Protein AF-A0A955NMQ4-F1 (afdb_monomer_lite)

Foldseek 3Di:
DDDPPLVVCVVVCHDPVVCVVCVVVVVVCVVVVVVVLVVVLVPDPPVCVVVSVVVVVVVVVVVCVVPVVVVVCVVVVCPVPLVVLLVQLCVLLVPDDAAQLEEAEPDCSNSVSVNHHYDYQDADAVVVRVVVCVVSSHLYYDDDQVCCCPPVVNCNLVVDVVSDDPVRD

pLDDT: mean 84.32, std 13.4, range [42.19, 98.38]

Structure (mmCIF, N/CA/C/O backbone):
data_AF-A0A955NMQ4-F1
#
_entry.id   AF-A0A955NMQ4-F1
#
loop_
_atom_site.group_PDB
_atom_site.id
_atom_site.type_symbol
_atom_site.label_atom_id
_atom_site.label_alt_id
_atom_site.label_comp_id
_atom_site.label_asym_id
_atom_site.label_entity_id
_atom_site.label_seq_id
_atom_site.pdbx_PDB_ins_code
_atom_site.Cartn_x
_atom_site.Cartn_y
_atom_site.Cartn_z
_atom_site.occupancy
_atom_site.B_iso_or_equiv
_atom_site.auth_seq_id
_atom_site.auth_comp_id
_atom_site.auth_asym_id
_atom_site.auth_atom_id
_atom_site.pdbx_PDB_model_num
ATOM 1 N N . PHE A 1 1 ? -3.154 -1.594 -40.877 1.00 46.12 1 PHE A N 1
ATOM 2 C CA . PHE A 1 1 ? -1.928 -1.256 -40.129 1.00 46.12 1 PHE A CA 1
ATOM 3 C C . PHE A 1 1 ? -2.020 -1.928 -38.763 1.00 46.12 1 PHE A C 1
ATOM 5 O O . PHE A 1 1 ? -2.731 -1.435 -37.899 1.00 46.12 1 PHE A O 1
ATOM 12 N N . PHE A 1 2 ? -1.411 -3.105 -38.593 1.00 47.81 2 PHE A N 1
ATOM 13 C CA . PHE A 1 2 ? -1.309 -3.744 -37.278 1.00 47.81 2 PHE A CA 1
ATOM 14 C C . PHE A 1 2 ? -0.144 -3.081 -36.544 1.00 47.81 2 PHE A C 1
ATOM 16 O O . PHE A 1 2 ? 1.013 -3.405 -36.793 1.00 47.81 2 PHE A O 1
ATOM 23 N N . LEU A 1 3 ? -0.440 -2.101 -35.690 1.00 42.19 3 LEU A N 1
ATOM 24 C CA . LEU A 1 3 ? 0.532 -1.685 -34.682 1.00 42.19 3 LEU A CA 1
ATOM 25 C C . LEU A 1 3 ? 0.831 -2.914 -33.811 1.00 42.19 3 LEU A C 1
ATOM 27 O O . LEU A 1 3 ? -0.118 -3.591 -33.405 1.00 42.19 3 LEU A O 1
ATOM 31 N N . PRO A 1 4 ? 2.106 -3.236 -33.530 1.00 69.06 4 PRO A N 1
ATOM 32 C CA . PRO A 1 4 ? 2.422 -4.315 -32.612 1.00 69.06 4 PRO A CA 1
ATOM 33 C C . PRO A 1 4 ? 1.720 -4.022 -31.281 1.00 69.06 4 PRO A C 1
ATOM 35 O O . PRO A 1 4 ? 1.920 -2.960 -30.689 1.00 69.06 4 PRO A O 1
ATOM 38 N N . LEU A 1 5 ? 0.882 -4.966 -30.839 1.00 58.75 5 LEU A N 1
ATOM 39 C CA . LEU A 1 5 ? 0.088 -4.938 -29.600 1.00 58.75 5 LEU A CA 1
ATOM 40 C C . LEU A 1 5 ? 0.804 -4.292 -28.387 1.00 58.75 5 LEU A C 1
ATOM 42 O O . LEU A 1 5 ? 0.165 -3.501 -27.690 1.00 58.75 5 LEU A O 1
ATOM 46 N N . PRO A 1 6 ? 2.116 -4.529 -28.167 1.00 59.56 6 PRO A N 1
ATOM 47 C CA . PRO A 1 6 ? 2.885 -3.878 -27.104 1.00 59.56 6 PRO A CA 1
ATOM 48 C C . PRO A 1 6 ? 2.905 -2.344 -27.174 1.00 59.56 6 PRO A C 1
ATOM 50 O O . PRO A 1 6 ? 2.747 -1.672 -26.159 1.00 59.56 6 PRO A O 1
ATOM 53 N N . LEU A 1 7 ? 3.064 -1.770 -28.372 1.00 57.34 7 LEU A N 1
ATOM 54 C CA . LEU A 1 7 ? 3.134 -0.316 -28.562 1.00 57.34 7 LEU A CA 1
ATOM 55 C C . LEU A 1 7 ? 1.772 0.340 -28.317 1.00 57.34 7 LEU A C 1
ATOM 57 O O . LEU A 1 7 ? 1.691 1.438 -27.770 1.00 57.34 7 LEU A O 1
ATOM 61 N N . TRP A 1 8 ? 0.698 -0.350 -28.703 1.00 56.41 8 TRP A N 1
ATOM 62 C CA . TRP A 1 8 ? -0.669 0.127 -28.514 1.00 56.41 8 TRP A CA 1
ATOM 63 C C . TRP A 1 8 ? -1.067 0.173 -27.030 1.00 56.41 8 TRP A C 1
ATOM 65 O O . TRP A 1 8 ? -1.699 1.137 -26.603 1.00 56.41 8 TRP A O 1
ATOM 75 N N . MET A 1 9 ? -0.636 -0.809 -26.227 1.00 56.22 9 MET A N 1
ATOM 76 C CA . MET A 1 9 ? -0.854 -0.820 -24.772 1.00 56.22 9 MET A CA 1
ATOM 77 C C . MET A 1 9 ? -0.098 0.306 -24.053 1.00 56.22 9 MET A C 1
ATOM 79 O O . MET A 1 9 ? -0.669 0.975 -23.191 1.00 56.22 9 MET A O 1
ATOM 83 N N . VAL A 1 10 ? 1.150 0.579 -24.450 1.00 60.22 10 VAL A N 1
ATOM 84 C CA . VAL A 1 10 ? 1.945 1.681 -23.880 1.00 60.22 10 VAL A CA 1
ATOM 85 C C . VAL A 1 10 ? 1.336 3.049 -24.220 1.00 60.22 10 VAL A C 1
ATOM 87 O O . VAL A 1 10 ? 1.266 3.919 -23.355 1.00 60.22 10 VAL A O 1
ATOM 90 N N . MET A 1 11 ? 0.824 3.245 -25.442 1.00 57.06 11 MET A N 1
ATOM 91 C CA . MET A 1 11 ? 0.229 4.528 -25.850 1.00 57.06 11 MET A CA 1
ATOM 92 C C . MET A 1 11 ? -1.145 4.822 -25.227 1.00 57.06 11 MET A C 1
ATOM 94 O O . MET A 1 11 ? -1.548 5.982 -25.188 1.00 57.06 11 MET A O 1
ATOM 98 N N . ARG A 1 12 ? -1.874 3.812 -24.733 1.00 63.84 12 ARG A N 1
ATOM 99 C CA . ARG A 1 12 ? -3.210 3.995 -24.130 1.00 63.84 12 ARG A CA 1
ATOM 100 C C . ARG A 1 12 ? -3.218 4.175 -22.611 1.00 63.84 12 ARG A C 1
ATOM 102 O O . A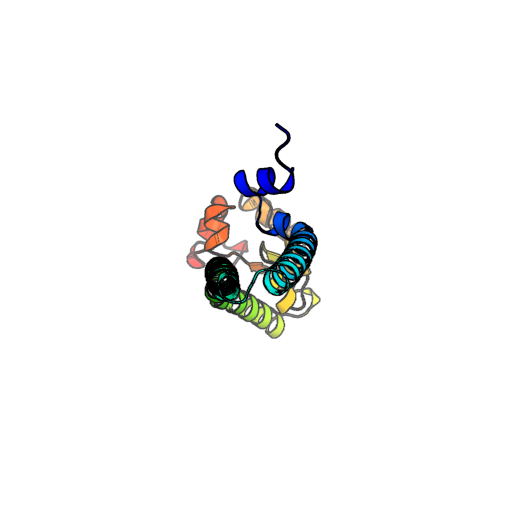RG A 1 12 ? -4.294 4.203 -22.021 1.00 63.84 12 ARG A O 1
ATOM 109 N N . GLY A 1 13 ? -2.050 4.329 -21.990 1.00 55.22 13 GLY A N 1
ATOM 110 C CA . GLY A 1 13 ? -1.954 4.489 -20.539 1.00 55.22 13 GLY A CA 1
ATOM 111 C C . GLY A 1 13 ? -2.142 3.175 -19.783 1.00 55.22 13 GLY A C 1
ATOM 112 O O . GLY A 1 13 ? -2.787 3.170 -18.737 1.00 55.22 13 GLY A O 1
ATOM 113 N N . GLY A 1 14 ? -1.600 2.072 -20.317 1.00 66.25 14 GLY A N 1
ATOM 114 C CA . GLY A 1 14 ? -1.492 0.810 -19.583 1.00 66.25 14 GLY A CA 1
ATOM 115 C C . GLY A 1 14 ? -0.827 1.007 -18.222 1.00 66.25 14 GLY A C 1
ATOM 116 O O . GLY A 1 14 ? -0.016 1.921 -18.028 1.00 66.25 14 GLY A O 1
ATOM 117 N N . GLU A 1 15 ? -1.189 0.169 -17.256 1.00 69.81 15 GLU A N 1
ATOM 118 C CA . GLU A 1 15 ? -0.566 0.254 -15.946 1.00 69.81 15 GLU A CA 1
ATOM 119 C C . GLU A 1 15 ? 0.919 -0.130 -16.065 1.00 69.81 15 GLU A C 1
ATOM 121 O O . GLU A 1 15 ? 1.262 -1.000 -16.865 1.00 69.81 15 GLU A O 1
ATOM 126 N N . PRO A 1 16 ? 1.835 0.448 -15.262 1.00 70.31 16 PRO A N 1
ATOM 127 C CA . PRO A 1 16 ? 3.266 0.133 -15.355 1.00 70.31 16 PRO A CA 1
ATOM 128 C C . PRO A 1 16 ? 3.582 -1.371 -15.291 1.00 70.31 16 PRO A C 1
ATOM 130 O O . PRO A 1 16 ? 4.553 -1.832 -15.890 1.00 70.31 16 PRO A O 1
ATOM 133 N N . ARG A 1 17 ? 2.735 -2.150 -14.601 1.00 75.81 17 ARG A N 1
ATOM 134 C CA . ARG A 1 17 ? 2.846 -3.612 -14.507 1.00 75.81 17 ARG A CA 1
ATOM 135 C C . ARG A 1 17 ? 2.663 -4.331 -15.846 1.00 75.81 17 ARG A C 1
ATOM 137 O O . ARG A 1 17 ? 3.250 -5.391 -16.033 1.00 75.81 17 ARG A O 1
ATOM 144 N N . ASP A 1 18 ? 1.925 -3.745 -16.785 1.00 78.81 18 ASP A N 1
ATOM 145 C CA . ASP A 1 18 ? 1.653 -4.336 -18.100 1.00 78.81 18 ASP A CA 1
ATOM 146 C C . ASP A 1 18 ? 2.902 -4.306 -19.001 1.00 78.81 18 ASP A C 1
ATOM 148 O O . ASP A 1 18 ? 3.007 -5.058 -19.967 1.00 78.81 18 ASP A O 1
ATOM 1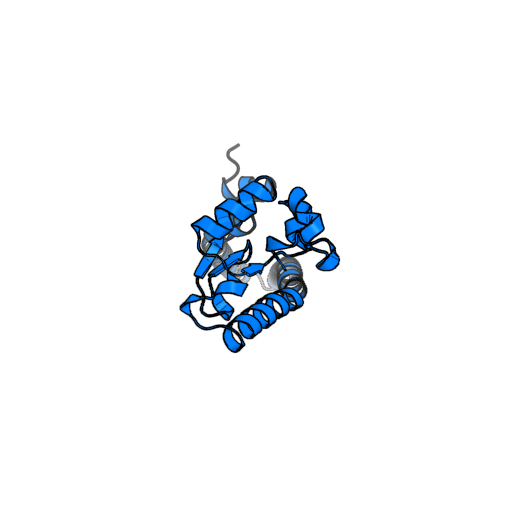52 N N . VAL A 1 19 ? 3.888 -3.467 -18.660 1.00 76.44 19 VAL A N 1
ATOM 153 C CA . VAL A 1 19 ? 5.169 -3.361 -19.372 1.00 76.44 19 VAL A CA 1
ATOM 154 C C . VAL A 1 19 ? 6.171 -4.419 -18.900 1.00 76.44 19 VAL A C 1
ATOM 156 O O . VAL A 1 19 ? 7.059 -4.798 -19.661 1.00 76.44 19 VAL A O 1
ATOM 159 N N . ILE A 1 20 ? 6.022 -4.950 -17.678 1.00 79.25 20 ILE A N 1
ATOM 160 C CA . ILE A 1 20 ? 6.978 -5.900 -17.079 1.00 79.25 20 ILE A CA 1
ATOM 161 C C . ILE A 1 20 ? 7.190 -7.145 -17.961 1.00 79.25 20 ILE A C 1
ATOM 163 O O . ILE A 1 20 ? 8.348 -7.471 -18.231 1.00 79.25 20 ILE A O 1
ATOM 167 N N . PRO A 1 21 ? 6.142 -7.813 -18.489 1.00 85.00 21 PRO A N 1
ATOM 168 C CA . PRO A 1 21 ? 6.326 -8.983 -19.351 1.00 85.00 21 PRO A CA 1
ATOM 169 C C . PRO A 1 21 ? 7.032 -8.675 -20.677 1.00 85.00 21 PRO A C 1
ATOM 171 O O . PRO A 1 21 ? 7.572 -9.579 -21.310 1.00 85.00 21 PRO A O 1
ATOM 174 N N . LEU A 1 22 ? 7.037 -7.411 -21.112 1.00 81.19 22 LEU A N 1
ATOM 175 C CA . LEU A 1 22 ? 7.677 -6.984 -22.357 1.00 81.19 22 LEU A CA 1
ATOM 176 C C . LEU A 1 22 ? 9.175 -6.709 -22.182 1.00 81.19 22 LEU A C 1
ATOM 178 O O . LEU A 1 22 ? 9.908 -6.707 -23.172 1.00 81.19 22 LEU A O 1
ATOM 182 N N . VAL A 1 23 ? 9.648 -6.503 -20.948 1.00 80.50 23 VAL A N 1
ATOM 183 C CA . VAL A 1 23 ? 11.053 -6.173 -20.659 1.00 80.50 23 VAL A CA 1
ATOM 184 C C . VAL A 1 23 ? 12.030 -7.196 -21.260 1.00 80.50 23 VAL A C 1
ATOM 186 O O . VAL A 1 23 ? 12.948 -6.762 -21.956 1.00 80.50 23 VAL A O 1
ATOM 189 N N . PRO A 1 24 ? 11.851 -8.528 -21.109 1.00 83.00 24 PRO A N 1
ATOM 190 C CA . PRO A 1 24 ? 12.765 -9.499 -21.713 1.00 83.00 24 PRO A CA 1
ATOM 191 C C . PRO A 1 24 ? 12.835 -9.391 -23.242 1.00 83.00 24 PRO A C 1
ATOM 193 O O . PRO A 1 24 ? 13.920 -9.467 -23.814 1.00 83.00 24 PRO A O 1
ATOM 196 N N . ALA A 1 25 ? 11.700 -9.157 -23.910 1.00 83.31 25 ALA A N 1
ATOM 197 C CA . ALA A 1 25 ? 11.659 -8.994 -25.361 1.00 83.31 25 ALA A CA 1
ATOM 198 C C . ALA A 1 25 ? 12.422 -7.737 -25.808 1.00 83.31 25 ALA A C 1
ATOM 200 O O . ALA A 1 25 ? 13.206 -7.797 -26.756 1.00 83.31 25 ALA A O 1
ATOM 201 N N . PHE A 1 26 ? 12.255 -6.619 -25.093 1.00 81.00 26 PHE A N 1
ATOM 202 C CA . PHE A 1 26 ? 13.027 -5.403 -25.350 1.00 81.00 26 PHE A CA 1
ATOM 203 C C . PHE A 1 26 ? 14.526 -5.611 -25.133 1.00 81.00 26 PHE A C 1
ATOM 205 O O . PHE A 1 26 ? 15.312 -5.150 -25.955 1.00 81.00 26 PHE A O 1
ATOM 212 N N . LEU A 1 27 ? 14.930 -6.335 -24.085 1.00 82.44 27 LEU A N 1
ATOM 213 C CA . LEU A 1 27 ? 16.340 -6.640 -23.829 1.00 82.44 27 LEU A CA 1
ATOM 214 C C . LEU A 1 27 ? 16.953 -7.502 -24.940 1.00 82.44 27 LEU A C 1
ATOM 216 O O . LEU A 1 27 ? 18.061 -7.215 -25.388 1.00 82.44 27 LEU A O 1
ATOM 220 N N . ILE A 1 28 ? 16.225 -8.510 -25.432 1.00 85.62 28 ILE A N 1
ATOM 221 C CA . ILE A 1 28 ? 16.673 -9.347 -26.555 1.00 85.62 28 ILE A CA 1
ATOM 222 C C . ILE A 1 28 ? 16.822 -8.505 -27.826 1.00 85.62 28 ILE A C 1
ATOM 224 O O . ILE A 1 28 ? 17.849 -8.586 -28.498 1.00 85.62 28 ILE A O 1
ATOM 228 N N . LEU A 1 29 ? 15.827 -7.674 -28.147 1.00 85.69 29 LEU A N 1
ATOM 229 C CA . LEU A 1 29 ? 15.871 -6.806 -29.326 1.00 85.69 29 LEU A CA 1
ATOM 230 C C . LEU A 1 29 ? 16.992 -5.768 -29.233 1.00 85.69 29 LEU A C 1
ATOM 232 O O . LEU A 1 29 ? 17.689 -5.540 -30.219 1.00 85.69 29 LEU A O 1
ATOM 236 N N . ALA A 1 30 ? 17.198 -5.172 -28.058 1.00 80.25 30 ALA A N 1
ATOM 237 C CA . ALA A 1 30 ? 18.284 -4.231 -27.815 1.00 80.25 30 ALA A CA 1
ATOM 238 C C . ALA A 1 30 ? 19.655 -4.909 -27.943 1.00 80.25 30 ALA A C 1
ATOM 240 O O . ALA A 1 30 ? 20.542 -4.363 -28.595 1.00 80.25 30 ALA A O 1
ATOM 241 N N . GLY A 1 31 ? 19.820 -6.115 -27.389 1.00 84.19 31 GLY A N 1
ATOM 242 C CA . GLY A 1 31 ? 21.053 -6.894 -27.506 1.00 84.19 31 GLY A CA 1
ATOM 243 C C . GLY A 1 31 ? 21.354 -7.302 -28.949 1.00 84.19 31 GLY A C 1
ATOM 244 O O . GLY A 1 31 ? 22.449 -7.051 -29.447 1.00 84.19 31 GLY A O 1
ATOM 245 N N . ALA A 1 32 ? 20.369 -7.862 -29.655 1.00 88.69 32 ALA A N 1
ATOM 246 C CA . ALA A 1 32 ? 20.514 -8.256 -31.057 1.00 88.69 32 ALA A CA 1
ATOM 247 C C . ALA A 1 32 ? 20.749 -7.048 -31.980 1.00 88.69 32 ALA A C 1
ATOM 249 O O . ALA A 1 32 ? 21.566 -7.113 -32.900 1.00 88.69 32 ALA A O 1
ATOM 250 N N . GLY A 1 33 ? 20.055 -5.935 -31.726 1.00 83.19 33 GLY A N 1
ATOM 251 C CA . GLY A 1 33 ? 20.250 -4.675 -32.440 1.00 83.19 33 GLY A CA 1
ATOM 252 C C . GLY A 1 33 ? 21.639 -4.087 -32.196 1.00 83.19 33 GLY A C 1
ATOM 253 O O . GLY A 1 33 ? 22.307 -3.690 -33.146 1.00 83.19 33 GLY A O 1
ATOM 254 N N . GLY A 1 34 ? 22.104 -4.099 -30.946 1.00 81.12 34 GLY A N 1
ATOM 255 C CA . GLY A 1 34 ? 23.446 -3.659 -30.572 1.00 81.12 34 GLY A CA 1
ATOM 256 C C . GLY A 1 34 ? 24.545 -4.494 -31.228 1.00 81.12 34 GLY A C 1
ATOM 257 O O . GLY A 1 34 ? 25.471 -3.923 -31.796 1.00 81.12 34 GLY A O 1
ATOM 258 N N . ALA A 1 35 ? 24.414 -5.825 -31.222 1.00 83.25 35 ALA A N 1
ATOM 259 C CA . ALA A 1 35 ? 25.360 -6.727 -31.881 1.00 83.25 35 ALA A CA 1
ATOM 260 C C . ALA A 1 35 ? 25.447 -6.459 -33.392 1.00 83.25 35 ALA A C 1
ATOM 262 O O . ALA A 1 35 ? 26.533 -6.277 -33.927 1.00 83.25 35 ALA A O 1
ATOM 263 N N . ARG A 1 36 ? 24.302 -6.309 -34.072 1.00 84.69 36 ARG A N 1
ATOM 264 C CA . ARG A 1 36 ? 24.288 -5.961 -35.502 1.00 84.69 36 ARG A CA 1
ATOM 265 C C . ARG A 1 36 ? 24.911 -4.603 -35.800 1.00 84.69 36 ARG A C 1
ATOM 267 O O . ARG A 1 36 ? 25.613 -4.465 -36.795 1.00 84.69 36 ARG A O 1
ATOM 274 N N . LEU A 1 37 ? 24.638 -3.596 -34.970 1.00 77.00 37 LEU A N 1
ATOM 275 C CA . LEU A 1 37 ? 25.244 -2.271 -35.123 1.00 77.00 37 LEU A CA 1
ATOM 276 C C . LEU A 1 37 ? 26.761 -2.318 -34.916 1.00 77.00 37 LEU A C 1
ATOM 278 O O . LEU A 1 37 ? 27.486 -1.585 -35.586 1.00 77.00 37 LEU A O 1
ATOM 282 N N . TRP A 1 38 ? 27.233 -3.175 -34.010 1.00 77.75 38 TRP A N 1
ATOM 283 C CA . TRP A 1 38 ? 28.654 -3.403 -33.781 1.00 77.75 38 TRP A CA 1
ATOM 284 C C . TRP A 1 38 ? 29.333 -4.040 -34.994 1.00 77.75 38 TRP A C 1
ATOM 286 O O . TRP A 1 38 ? 30.324 -3.498 -35.482 1.00 77.75 38 TRP A O 1
ATOM 296 N N . ASP A 1 39 ? 28.767 -5.134 -35.510 1.00 83.88 39 ASP A N 1
ATOM 297 C CA . ASP A 1 39 ? 29.303 -5.844 -36.676 1.00 83.88 39 ASP A CA 1
ATOM 298 C C . ASP A 1 39 ? 29.328 -4.931 -37.909 1.00 83.88 39 ASP A C 1
ATOM 300 O O . ASP A 1 39 ? 30.350 -4.809 -38.582 1.00 83.88 39 ASP A O 1
ATOM 304 N N . TRP A 1 40 ? 28.245 -4.181 -38.142 1.00 78.56 40 TRP A N 1
ATOM 305 C CA . TRP A 1 40 ? 28.183 -3.202 -39.227 1.00 78.56 40 TRP A CA 1
ATOM 306 C C . TRP A 1 40 ? 29.231 -2.093 -39.069 1.00 78.56 40 TRP A C 1
ATOM 308 O O . TRP A 1 40 ? 29.904 -1.720 -40.027 1.00 78.56 40 TRP A O 1
ATOM 318 N N . GLY A 1 41 ? 29.429 -1.589 -37.849 1.00 73.62 41 GLY A N 1
ATOM 319 C CA . GLY A 1 41 ? 30.454 -0.586 -37.560 1.00 73.62 41 GLY A CA 1
ATOM 320 C C . GLY A 1 41 ? 31.891 -1.081 -37.757 1.00 73.62 41 GLY A C 1
ATOM 321 O O . GLY A 1 41 ? 32.786 -0.251 -37.916 1.00 73.62 41 GLY A O 1
ATOM 322 N N . ALA A 1 42 ? 32.123 -2.397 -37.743 1.00 76.94 42 ALA A N 1
ATOM 323 C CA . ALA A 1 42 ? 33.422 -2.997 -38.033 1.00 76.94 42 ALA A CA 1
ATOM 324 C C . ALA A 1 42 ? 33.690 -3.141 -39.544 1.00 76.94 42 ALA A C 1
ATOM 326 O O . ALA A 1 42 ? 34.849 -3.101 -39.956 1.00 76.94 42 ALA A O 1
ATOM 327 N N . GLU A 1 43 ? 32.641 -3.283 -40.360 1.00 77.75 43 GLU A N 1
ATOM 328 C CA . GLU A 1 43 ? 32.736 -3.412 -41.822 1.00 77.75 43 GLU A CA 1
ATOM 329 C C . GLU A 1 43 ? 32.857 -2.063 -42.545 1.00 77.75 43 GLU A C 1
ATOM 331 O O . GLU A 1 43 ? 33.501 -1.977 -43.592 1.00 77.75 43 GLU A O 1
ATOM 336 N N . VAL A 1 44 ? 32.250 -0.998 -42.011 1.00 72.25 44 VAL A N 1
ATOM 337 C CA . VAL A 1 44 ? 32.310 0.331 -42.635 1.00 72.25 44 VAL A CA 1
ATOM 338 C C . VAL A 1 44 ? 33.608 1.047 -42.233 1.00 72.25 44 VAL A C 1
ATOM 340 O O . VAL A 1 44 ? 33.923 1.185 -41.053 1.00 72.25 44 VAL A O 1
ATOM 343 N N . ASP A 1 45 ? 34.351 1.507 -43.243 1.00 67.25 45 ASP A N 1
ATOM 344 C CA . ASP A 1 45 ? 35.669 2.154 -43.177 1.00 67.25 45 ASP A CA 1
ATOM 345 C C . ASP A 1 45 ? 35.834 3.158 -42.008 1.00 67.25 45 ASP A C 1
ATOM 347 O O . ASP A 1 45 ? 34.884 3.836 -41.607 1.00 67.25 45 ASP A O 1
ATOM 351 N N . ARG A 1 46 ? 37.058 3.299 -41.468 1.00 61.28 46 ARG A N 1
ATOM 352 C CA . ARG A 1 46 ? 37.383 3.960 -40.173 1.00 61.28 46 ARG A CA 1
ATOM 353 C C . ARG A 1 46 ? 36.775 5.360 -39.970 1.00 61.28 46 ARG A C 1
ATOM 355 O O . ARG A 1 46 ? 36.607 5.787 -38.831 1.00 61.28 46 ARG A O 1
ATOM 362 N N . SER A 1 47 ? 36.440 6.074 -41.045 1.00 57.47 47 SER A N 1
ATOM 363 C CA . SER A 1 47 ? 35.762 7.379 -41.016 1.00 57.47 47 SER A CA 1
ATOM 364 C C . SER A 1 47 ? 34.287 7.297 -40.581 1.00 57.47 47 SER A C 1
ATOM 366 O O . SER A 1 47 ? 33.825 8.157 -39.829 1.00 57.47 47 SER A O 1
ATOM 368 N N . ALA A 1 48 ? 33.555 6.249 -40.966 1.00 58.69 48 ALA A N 1
ATOM 369 C CA . ALA A 1 48 ? 32.172 6.023 -40.541 1.00 58.69 48 ALA A CA 1
ATOM 370 C C . ALA A 1 48 ? 32.070 5.485 -39.100 1.00 58.69 48 ALA A C 1
ATOM 372 O O . ALA A 1 48 ? 31.012 5.571 -38.467 1.00 58.69 48 ALA A O 1
ATOM 373 N N . SER A 1 49 ? 33.186 5.006 -38.535 1.00 66.81 49 SER A N 1
ATOM 374 C CA . SER A 1 49 ? 33.242 4.464 -37.174 1.00 66.81 49 SER A CA 1
ATOM 375 C C . SER A 1 49 ? 32.969 5.519 -36.093 1.00 66.81 49 SER A C 1
ATOM 377 O O . SER A 1 49 ? 32.536 5.166 -34.997 1.00 66.81 49 SER A O 1
ATOM 379 N N . VAL A 1 50 ? 33.240 6.805 -36.348 1.00 75.50 50 VAL A N 1
ATOM 380 C CA . VAL A 1 50 ? 32.973 7.878 -35.371 1.00 75.50 50 VAL A CA 1
ATOM 381 C C . VAL A 1 50 ? 31.477 8.168 -35.304 1.00 75.50 50 VAL A C 1
ATOM 383 O O . VAL A 1 50 ? 30.922 8.246 -34.210 1.00 75.50 50 VAL A O 1
ATOM 386 N N . PHE A 1 51 ? 30.806 8.248 -36.456 1.00 75.94 51 PHE A N 1
ATOM 387 C CA . PHE A 1 51 ? 29.364 8.487 -36.516 1.00 75.94 51 PHE A CA 1
ATOM 388 C C . PHE A 1 51 ? 28.581 7.360 -35.831 1.00 75.94 51 PHE A C 1
ATOM 390 O O . PHE A 1 51 ? 27.737 7.635 -34.981 1.00 75.94 51 PHE A O 1
ATOM 397 N N . GLY A 1 52 ? 28.928 6.096 -36.103 1.00 73.50 52 GLY A N 1
ATOM 398 C CA . GLY A 1 52 ? 28.306 4.944 -35.441 1.00 73.50 52 GLY A CA 1
ATOM 399 C C . GLY A 1 52 ? 28.473 4.963 -33.917 1.00 73.50 52 GLY A C 1
ATOM 400 O O . GLY A 1 52 ? 27.512 4.730 -33.185 1.00 73.50 52 GLY A O 1
ATOM 401 N N . ARG A 1 53 ? 29.663 5.333 -33.421 1.00 76.62 53 ARG A N 1
ATOM 402 C CA . ARG A 1 53 ? 29.921 5.481 -31.976 1.00 76.62 53 ARG A CA 1
ATOM 403 C C . ARG A 1 53 ? 29.113 6.615 -31.352 1.00 76.62 53 ARG A C 1
ATOM 405 O O . ARG A 1 53 ? 28.591 6.435 -30.257 1.00 76.62 53 ARG A O 1
ATOM 412 N N . VAL A 1 54 ? 28.985 7.755 -32.034 1.00 83.19 54 VAL A N 1
ATOM 413 C CA . VAL A 1 54 ? 28.180 8.892 -31.556 1.00 83.19 54 VAL A CA 1
ATOM 414 C C . VAL A 1 54 ? 26.699 8.523 -31.505 1.00 83.19 54 VAL A C 1
ATOM 416 O O . VAL A 1 54 ? 26.040 8.814 -30.511 1.00 83.19 54 VAL A O 1
ATOM 419 N N . VAL A 1 55 ? 26.181 7.828 -32.522 1.00 78.62 55 VAL A N 1
ATOM 420 C CA . VAL A 1 55 ? 24.789 7.356 -32.539 1.00 78.62 55 VAL A CA 1
ATOM 421 C C . VAL A 1 55 ? 24.542 6.336 -31.425 1.00 78.62 55 VAL A C 1
ATOM 423 O O . VAL A 1 55 ? 23.580 6.482 -30.675 1.00 78.62 55 VAL A O 1
ATOM 426 N N . ALA A 1 56 ? 25.424 5.347 -31.254 1.00 77.19 56 ALA A N 1
ATOM 427 C CA . ALA A 1 56 ? 25.311 4.360 -30.179 1.00 77.19 56 ALA A CA 1
ATOM 428 C C . ALA A 1 56 ? 25.372 5.013 -28.787 1.00 77.19 56 ALA A C 1
ATOM 430 O O . ALA A 1 56 ? 24.525 4.738 -27.937 1.00 77.19 56 ALA A O 1
ATOM 431 N N . ALA A 1 57 ? 26.322 5.928 -28.566 1.00 82.44 57 ALA A N 1
ATOM 432 C CA . ALA A 1 57 ? 26.424 6.689 -27.323 1.00 82.44 57 ALA A CA 1
ATOM 433 C C . ALA A 1 57 ? 25.176 7.553 -27.080 1.00 82.44 57 ALA A C 1
ATOM 435 O O . ALA A 1 57 ? 24.676 7.603 -25.958 1.00 82.44 57 ALA A O 1
ATOM 436 N N . GLY A 1 58 ? 24.632 8.177 -28.129 1.00 86.62 58 GLY A N 1
ATOM 437 C CA . GLY A 1 58 ? 23.390 8.943 -28.072 1.00 86.62 58 GLY A CA 1
ATOM 438 C C . GLY A 1 58 ? 22.186 8.087 -27.676 1.00 86.62 58 GLY A C 1
ATOM 439 O O . GLY A 1 58 ? 21.418 8.490 -26.808 1.00 86.62 58 GLY A O 1
ATOM 440 N N . LEU A 1 59 ? 22.048 6.881 -28.238 1.00 79.62 59 LEU A N 1
ATOM 441 C CA . LEU A 1 59 ? 20.977 5.940 -27.883 1.00 79.62 59 LEU A CA 1
ATOM 442 C C . LEU A 1 59 ? 21.101 5.435 -26.440 1.00 79.62 59 LEU A C 1
ATOM 444 O O . LEU A 1 59 ? 20.096 5.361 -25.730 1.00 79.62 59 LEU A O 1
ATOM 448 N N . ILE A 1 60 ? 22.318 5.131 -25.980 1.00 82.69 60 ILE A N 1
ATOM 449 C CA . ILE A 1 60 ? 22.573 4.750 -24.583 1.00 82.69 60 ILE A CA 1
ATOM 450 C C . ILE A 1 60 ? 22.213 5.906 -23.648 1.00 82.69 60 ILE A C 1
ATOM 452 O O . ILE A 1 60 ? 21.473 5.708 -22.687 1.00 82.69 60 ILE A O 1
ATOM 456 N N . LEU A 1 61 ? 22.678 7.121 -23.950 1.00 85.31 61 LEU A N 1
ATOM 457 C CA . LEU A 1 61 ? 22.383 8.308 -23.152 1.00 85.31 61 LEU A CA 1
ATOM 458 C C . LEU A 1 61 ? 20.877 8.587 -23.098 1.00 85.31 61 LEU A C 1
ATOM 460 O O . LEU A 1 61 ? 20.348 8.865 -22.026 1.00 85.31 61 LEU A O 1
ATOM 464 N N . LEU A 1 62 ? 20.176 8.464 -24.226 1.00 81.81 62 LEU A N 1
ATOM 465 C CA . LEU A 1 62 ? 18.730 8.663 -24.303 1.00 81.81 62 LEU A CA 1
ATOM 466 C C . LEU A 1 62 ? 17.971 7.599 -23.500 1.00 81.81 62 LEU A C 1
ATOM 468 O O . LEU A 1 62 ? 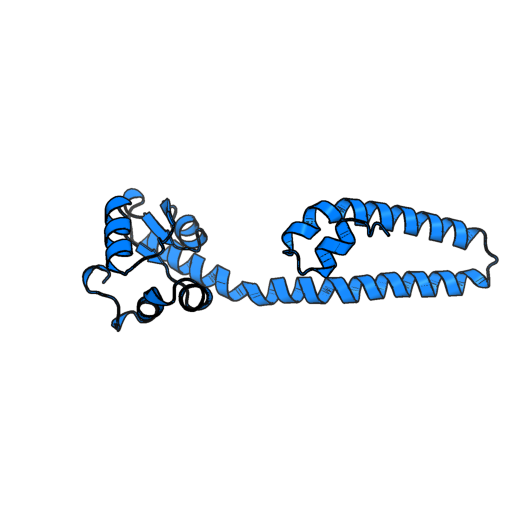17.025 7.930 -22.790 1.00 81.81 62 LEU A O 1
ATOM 472 N N . THR A 1 63 ? 18.432 6.345 -23.537 1.00 79.31 63 THR A N 1
ATOM 473 C CA . THR A 1 63 ? 17.886 5.255 -22.713 1.00 79.31 63 THR A CA 1
ATOM 474 C C . THR A 1 63 ? 18.076 5.547 -21.225 1.00 79.31 63 THR A C 1
ATOM 476 O O . THR A 1 63 ? 17.123 5.466 -20.451 1.00 79.31 63 THR A O 1
ATOM 479 N N . LEU A 1 64 ? 19.279 5.962 -20.815 1.00 77.56 64 LEU A N 1
ATOM 480 C CA . LEU A 1 64 ? 19.566 6.340 -19.430 1.00 77.56 64 LEU A CA 1
ATOM 481 C C . LEU A 1 64 ? 18.705 7.528 -18.980 1.00 77.56 64 LEU A C 1
ATOM 483 O O . LEU A 1 64 ? 18.093 7.465 -17.916 1.00 77.56 64 LEU A O 1
ATOM 487 N N . LEU A 1 65 ? 18.586 8.571 -19.807 1.00 80.00 65 LEU A N 1
ATOM 488 C CA . LEU A 1 65 ? 17.739 9.735 -19.533 1.00 80.00 65 LEU A CA 1
ATOM 489 C C . LEU A 1 65 ? 16.257 9.371 -19.392 1.00 80.00 65 LEU A C 1
ATOM 491 O O . LEU A 1 65 ? 15.547 10.039 -18.647 1.00 80.00 65 LEU A O 1
ATOM 495 N N . PHE A 1 66 ? 15.786 8.322 -20.069 1.00 77.56 66 PHE A N 1
ATOM 496 C CA . PHE A 1 66 ? 14.400 7.868 -19.956 1.00 77.56 66 PHE A CA 1
ATOM 497 C C . PHE A 1 66 ? 14.173 6.967 -18.731 1.00 77.56 66 PHE A C 1
ATOM 499 O O . PHE A 1 66 ? 13.143 7.072 -18.064 1.00 77.56 66 PHE A O 1
ATOM 506 N N . CYS A 1 67 ? 15.135 6.102 -18.396 1.00 76.12 67 CYS A N 1
ATOM 507 C CA . CYS A 1 67 ? 15.007 5.145 -17.295 1.00 76.12 67 CYS A CA 1
ATOM 508 C C . CYS A 1 67 ? 15.267 5.763 -15.910 1.00 76.12 67 CYS A C 1
ATOM 510 O O . CYS A 1 67 ? 14.567 5.433 -14.951 1.00 76.12 67 CYS A O 1
ATOM 512 N N . ILE A 1 68 ? 16.248 6.665 -15.791 1.00 78.25 68 ILE A N 1
ATOM 513 C CA . ILE A 1 68 ? 16.711 7.218 -14.505 1.00 78.25 68 ILE A CA 1
ATOM 514 C C . ILE A 1 68 ? 15.636 8.050 -13.775 1.00 78.25 68 ILE A C 1
ATOM 516 O O . ILE A 1 68 ? 15.450 7.859 -12.572 1.00 78.25 68 ILE A O 1
ATOM 520 N N . PRO A 1 69 ? 14.874 8.948 -14.430 1.00 76.88 69 PRO A N 1
ATOM 521 C CA . PRO A 1 69 ? 13.868 9.746 -13.730 1.00 76.88 69 PRO A CA 1
ATOM 522 C C . PRO A 1 69 ? 12.726 8.895 -13.168 1.00 76.88 69 PRO A C 1
ATOM 524 O O . PRO A 1 69 ? 12.181 9.219 -12.115 1.00 76.88 69 PRO A O 1
ATOM 527 N N . GLY A 1 70 ? 12.360 7.809 -13.858 1.00 72.38 70 GLY A N 1
ATOM 528 C CA . GLY A 1 70 ? 11.318 6.885 -13.413 1.00 72.38 70 GLY A CA 1
ATOM 529 C C . GLY A 1 70 ? 11.718 6.129 -12.147 1.00 72.38 70 GLY A C 1
ATOM 530 O O . GLY A 1 70 ? 10.951 6.099 -11.184 1.00 72.38 70 GLY A O 1
ATOM 531 N N . SER A 1 71 ? 12.937 5.585 -12.115 1.00 70.88 71 SER A N 1
ATOM 532 C CA . SER A 1 71 ? 13.457 4.871 -10.943 1.00 70.88 71 SER A CA 1
ATOM 533 C C . SER A 1 71 ? 13.696 5.804 -9.754 1.00 70.88 71 SER A C 1
ATOM 535 O O . SER A 1 71 ? 13.316 5.463 -8.635 1.00 70.88 71 SER A O 1
ATOM 537 N N . LEU A 1 72 ? 14.223 7.010 -9.990 1.00 71.94 72 LEU A N 1
ATOM 538 C CA . LEU A 1 72 ? 14.402 8.022 -8.945 1.00 71.94 72 LEU A CA 1
ATOM 539 C C . LEU A 1 72 ? 13.068 8.469 -8.344 1.00 71.94 72 LEU A C 1
ATOM 541 O O . LEU A 1 72 ? 12.948 8.550 -7.127 1.00 71.94 72 LEU A O 1
ATOM 545 N N . ARG A 1 73 ? 12.041 8.723 -9.166 1.00 72.19 73 ARG A N 1
ATOM 546 C CA . ARG A 1 73 ? 10.701 9.086 -8.667 1.00 72.19 73 ARG A CA 1
ATOM 547 C C . ARG A 1 73 ? 10.068 7.966 -7.849 1.00 72.19 73 ARG A C 1
ATOM 549 O O . ARG A 1 73 ? 9.425 8.250 -6.843 1.00 72.19 73 ARG A O 1
ATOM 556 N N . PHE A 1 74 ? 10.254 6.715 -8.268 1.00 67.75 74 PHE A N 1
ATOM 557 C CA . PHE A 1 74 ? 9.761 5.556 -7.530 1.00 67.75 74 PHE A CA 1
ATOM 558 C C . PHE A 1 74 ? 10.449 5.423 -6.166 1.00 67.75 74 PHE A C 1
ATOM 560 O O . PHE A 1 74 ? 9.772 5.281 -5.152 1.00 67.75 74 PHE A O 1
ATOM 567 N N . GLN A 1 75 ? 11.779 5.545 -6.126 1.00 67.75 75 GLN A N 1
ATOM 568 C CA . GLN A 1 75 ? 12.539 5.466 -4.878 1.00 67.75 75 GLN A CA 1
ATOM 569 C C . GLN A 1 75 ? 12.228 6.636 -3.943 1.00 67.75 75 GLN A C 1
ATOM 571 O O . GLN A 1 75 ? 11.901 6.410 -2.785 1.00 67.75 75 GLN A O 1
ATOM 576 N N . LEU A 1 76 ? 12.263 7.875 -4.439 1.00 68.88 76 LEU A N 1
ATOM 577 C CA . LEU A 1 76 ? 12.039 9.073 -3.622 1.00 68.88 76 LEU A CA 1
ATOM 578 C C . LEU A 1 76 ? 10.583 9.209 -3.150 1.00 68.88 76 LEU A C 1
ATOM 580 O O . LEU A 1 76 ? 10.335 9.764 -2.085 1.00 68.88 76 LEU A O 1
ATOM 584 N N . GLY A 1 77 ? 9.614 8.697 -3.914 1.00 65.69 77 GLY A N 1
ATOM 585 C CA . GLY A 1 77 ? 8.191 8.795 -3.580 1.00 65.69 77 GLY A CA 1
ATOM 586 C C . GLY A 1 77 ? 7.707 7.824 -2.497 1.00 65.69 77 GLY A C 1
ATOM 587 O O . GLY A 1 77 ? 6.663 8.084 -1.895 1.00 65.69 77 GLY A O 1
ATOM 588 N N . ASN A 1 78 ? 8.435 6.730 -2.245 1.00 63.50 78 ASN A N 1
ATOM 589 C CA . ASN A 1 78 ? 7.994 5.660 -1.341 1.00 63.50 78 ASN A CA 1
ATOM 590 C C . ASN A 1 78 ? 8.641 5.676 0.053 1.00 63.50 78 ASN A C 1
ATOM 592 O O . ASN A 1 78 ? 8.095 5.041 0.955 1.00 63.50 78 ASN A O 1
ATOM 596 N N . GLN A 1 79 ? 9.747 6.400 0.271 1.00 61.28 79 GLN A N 1
ATOM 597 C CA . GLN A 1 79 ? 10.528 6.252 1.513 1.00 61.28 79 GLN A CA 1
ATOM 598 C C . GLN A 1 79 ? 9.765 6.617 2.796 1.00 61.28 79 GLN A C 1
ATOM 600 O O . GLN A 1 79 ? 10.019 6.017 3.832 1.00 61.28 79 GLN A O 1
ATOM 605 N N . GLY A 1 80 ? 8.808 7.549 2.751 1.00 64.38 80 GLY A N 1
ATOM 606 C CA . GLY A 1 80 ? 8.017 7.903 3.940 1.00 64.38 80 GLY A CA 1
ATOM 607 C C . GLY A 1 80 ? 6.926 6.884 4.294 1.00 64.38 80 GLY A C 1
ATOM 608 O O . GLY A 1 80 ? 6.617 6.677 5.461 1.00 64.38 80 GLY A O 1
ATOM 609 N N . GLN A 1 81 ? 6.354 6.205 3.295 1.00 64.56 81 GLN A N 1
ATOM 610 C CA . GLN A 1 81 ? 5.149 5.385 3.485 1.00 64.56 81 GLN A CA 1
ATOM 611 C C . GLN A 1 81 ? 5.446 4.027 4.113 1.00 64.56 81 GLN A C 1
ATOM 613 O O . GLN A 1 81 ? 4.636 3.485 4.861 1.00 64.56 81 GLN A O 1
ATOM 618 N N . GLU A 1 82 ? 6.594 3.444 3.783 1.00 71.06 82 GLU A N 1
ATOM 619 C CA . GLU A 1 82 ? 7.010 2.165 4.361 1.00 71.06 82 GLU A CA 1
ATOM 620 C C . GLU A 1 82 ? 7.293 2.304 5.860 1.00 71.06 82 GLU A C 1
ATOM 622 O O . GLU A 1 82 ? 7.038 1.370 6.618 1.00 71.06 82 GLU A O 1
ATOM 627 N N . VAL A 1 83 ? 7.723 3.495 6.292 1.00 86.50 83 VAL A N 1
ATOM 628 C CA . VAL A 1 83 ? 8.011 3.798 7.695 1.00 86.50 83 VAL A CA 1
ATOM 629 C C . VAL A 1 83 ? 6.729 3.831 8.526 1.00 86.50 83 VAL A C 1
ATOM 631 O O . VAL A 1 83 ? 6.661 3.143 9.537 1.00 86.50 83 VAL A O 1
ATOM 634 N N . GLU A 1 84 ? 5.684 4.544 8.096 1.00 90.62 84 GLU A N 1
ATOM 635 C CA . GLU A 1 84 ? 4.438 4.667 8.877 1.00 90.62 84 GLU A CA 1
ATOM 636 C C . GLU A 1 84 ? 3.719 3.322 9.066 1.00 90.62 84 GLU A C 1
ATOM 638 O O . GLU A 1 84 ? 3.329 2.973 10.181 1.00 90.62 84 GLU A O 1
ATOM 643 N N . HIS A 1 85 ? 3.586 2.523 7.998 1.00 93.31 85 HIS A N 1
ATOM 644 C CA . HIS A 1 85 ? 2.945 1.207 8.102 1.00 93.31 85 HIS A CA 1
ATOM 645 C C . HIS A 1 85 ? 3.728 0.257 9.009 1.00 93.31 85 HIS A C 1
ATOM 647 O O . HIS A 1 85 ? 3.126 -0.540 9.731 1.00 93.31 85 HIS A O 1
ATOM 653 N N . ARG A 1 86 ? 5.062 0.334 8.948 1.00 95.00 86 ARG A N 1
ATOM 654 C CA . ARG A 1 86 ? 5.950 -0.455 9.792 1.00 95.00 86 ARG A CA 1
ATOM 655 C C . ARG A 1 86 ? 5.817 -0.055 11.252 1.00 95.00 86 ARG A C 1
ATOM 657 O O . ARG A 1 86 ? 5.555 -0.930 12.063 1.00 95.00 86 ARG A O 1
ATOM 664 N N . LEU A 1 87 ? 5.929 1.237 11.560 1.00 95.81 87 LEU A N 1
ATOM 665 C CA . LEU A 1 87 ? 5.812 1.752 12.925 1.00 95.81 87 LEU A CA 1
ATOM 666 C C . LEU A 1 87 ? 4.471 1.367 13.556 1.00 95.81 87 LEU A C 1
ATOM 668 O O . LEU A 1 87 ? 4.442 0.868 14.675 1.00 95.81 87 LEU A O 1
ATOM 672 N N . MET A 1 88 ? 3.365 1.529 12.825 1.00 95.81 88 MET A N 1
ATOM 673 C CA . MET A 1 88 ? 2.043 1.147 13.325 1.00 95.81 88 MET A CA 1
ATOM 674 C C . MET A 1 88 ? 1.914 -0.368 13.527 1.00 95.81 88 MET A C 1
ATOM 676 O O . MET A 1 88 ? 1.376 -0.810 14.539 1.00 95.81 88 MET A O 1
ATOM 680 N N . GLY A 1 89 ? 2.413 -1.180 12.590 1.00 97.12 89 GLY A N 1
ATOM 681 C CA . GLY A 1 89 ? 2.385 -2.635 12.731 1.00 97.12 89 GLY A CA 1
ATOM 682 C C . GLY A 1 89 ? 3.253 -3.135 13.890 1.00 97.12 89 GLY A C 1
ATOM 683 O O . GLY A 1 89 ? 2.794 -3.949 14.686 1.00 97.12 89 GLY A O 1
ATOM 684 N N . GLU A 1 90 ? 4.475 -2.617 14.030 1.00 97.94 90 GLU A N 1
ATOM 685 C CA . GLU A 1 90 ? 5.371 -2.930 15.151 1.00 97.94 90 GLU A CA 1
ATOM 686 C C . GLU A 1 90 ? 4.749 -2.503 16.490 1.00 97.94 90 GLU A C 1
ATOM 688 O O . GLU A 1 90 ? 4.748 -3.295 17.430 1.00 97.94 90 GLU A O 1
ATOM 693 N N . TRP A 1 91 ? 4.096 -1.337 16.550 1.00 97.62 91 TRP A N 1
ATOM 694 C CA . TRP A 1 91 ? 3.355 -0.912 17.738 1.00 97.62 91 TRP A CA 1
ATOM 695 C C . TRP A 1 91 ? 2.247 -1.910 18.120 1.00 97.62 91 TRP A C 1
ATOM 697 O O . TRP A 1 91 ? 2.190 -2.346 19.269 1.00 97.62 91 TRP A O 1
ATOM 707 N N . ILE A 1 92 ? 1.422 -2.361 17.163 1.00 98.06 92 ILE A N 1
ATOM 708 C CA . ILE A 1 92 ? 0.391 -3.390 17.416 1.00 98.06 92 ILE A CA 1
ATOM 709 C C . ILE A 1 92 ? 1.033 -4.691 17.921 1.00 98.06 92 ILE A C 1
ATOM 711 O O . ILE A 1 92 ? 0.528 -5.326 18.849 1.00 98.06 92 ILE A O 1
ATOM 715 N N . LYS A 1 93 ? 2.159 -5.097 17.324 1.00 98.31 93 LYS A N 1
ATOM 716 C CA . LYS A 1 93 ? 2.882 -6.317 17.698 1.00 98.31 93 LYS A CA 1
ATOM 717 C C . LYS A 1 93 ? 3.386 -6.283 19.140 1.00 98.31 93 LYS A C 1
ATOM 719 O O . LYS A 1 93 ? 3.350 -7.314 19.809 1.00 98.31 93 LYS A O 1
ATOM 724 N N . GLU A 1 94 ? 3.875 -5.131 19.586 1.00 98.38 94 GLU A N 1
ATOM 725 C CA . GLU A 1 94 ? 4.429 -4.929 20.928 1.00 98.38 94 GLU A CA 1
ATOM 726 C C . GLU A 1 94 ? 3.349 -4.859 22.014 1.00 98.38 94 GLU A C 1
ATOM 728 O O . GLU A 1 94 ? 3.594 -5.295 23.137 1.00 98.38 94 GLU A O 1
ATOM 733 N N . HIS A 1 95 ? 2.155 -4.355 21.683 1.00 98.31 95 HIS A N 1
ATOM 734 C CA . HIS A 1 95 ? 1.121 -4.040 22.676 1.00 98.31 95 HIS A CA 1
ATOM 735 C C . HIS A 1 95 ? -0.005 -5.075 22.772 1.00 98.31 95 HIS A C 1
ATOM 737 O O . HIS A 1 95 ? -0.718 -5.094 23.773 1.00 98.31 95 HIS A O 1
ATOM 743 N N . TYR A 1 96 ? -0.170 -5.943 21.769 1.00 98.12 96 TYR A N 1
ATOM 744 C CA . TYR A 1 96 ? -1.295 -6.882 21.711 1.00 98.12 96 TYR A CA 1
ATOM 745 C C . TYR A 1 96 ? -0.836 -8.324 21.478 1.00 98.12 96 TYR A C 1
ATOM 747 O O . TYR A 1 96 ? 0.151 -8.555 20.766 1.00 98.12 96 TYR A O 1
ATOM 755 N N . PRO A 1 97 ? -1.534 -9.328 22.040 1.00 97.38 97 PRO A N 1
ATOM 756 C CA . PRO A 1 97 ? -1.240 -10.735 21.790 1.00 97.38 97 PRO A CA 1
ATOM 757 C C . PRO A 1 97 ? -1.625 -11.122 20.357 1.00 97.38 97 PRO A C 1
ATOM 759 O O . PRO A 1 97 ? -2.448 -10.470 19.721 1.00 97.38 97 PRO A O 1
ATOM 762 N N . ARG A 1 98 ? -0.992 -12.169 19.813 1.00 95.44 98 ARG A N 1
ATOM 763 C CA . ARG A 1 98 ? -1.058 -12.521 18.379 1.00 95.44 98 ARG A CA 1
ATOM 764 C C . ARG A 1 98 ? -2.477 -12.789 17.863 1.00 95.44 98 ARG A C 1
ATOM 766 O O . ARG A 1 98 ? -2.781 -12.469 16.717 1.00 95.44 98 ARG A O 1
ATOM 773 N N . ASP A 1 99 ? -3.325 -13.383 18.688 1.00 96.06 99 ASP A N 1
ATOM 774 C CA . ASP A 1 99 ? -4.725 -13.697 18.402 1.00 96.06 99 ASP A CA 1
ATOM 775 C C . ASP A 1 99 ? -5.624 -12.457 18.298 1.00 96.06 99 ASP A C 1
ATOM 777 O O . ASP A 1 99 ? -6.641 -12.502 17.610 1.00 96.06 99 ASP A O 1
ATOM 781 N N . GLU A 1 100 ? -5.206 -11.325 18.865 1.00 96.62 100 GLU A N 1
ATOM 782 C CA . GLU A 1 100 ? -5.921 -10.049 18.777 1.00 96.62 100 GLU A CA 1
ATOM 783 C C . GLU A 1 100 ? -5.461 -9.169 17.601 1.00 96.62 100 GLU A C 1
ATOM 785 O O . GLU A 1 100 ? -6.053 -8.128 17.328 1.00 96.62 100 GLU A O 1
ATOM 790 N N . ARG A 1 101 ? -4.438 -9.572 16.836 1.00 97.25 101 ARG A N 1
ATOM 791 C CA . ARG A 1 101 ? -3.831 -8.736 15.776 1.00 97.25 101 ARG A CA 1
ATOM 792 C C . ARG A 1 101 ? -4.551 -8.839 14.435 1.00 97.25 101 ARG A C 1
ATOM 794 O O . ARG A 1 101 ? -3.921 -8.984 13.387 1.00 97.25 101 ARG A O 1
ATOM 801 N N . THR A 1 102 ? -5.876 -8.782 14.437 1.00 98.19 102 THR A N 1
ATOM 802 C CA . THR A 1 102 ? -6.648 -8.708 13.191 1.00 98.19 102 THR A CA 1
ATOM 803 C C . THR A 1 102 ? -6.842 -7.247 12.801 1.00 98.19 102 THR A C 1
ATOM 805 O O . THR A 1 102 ? -7.502 -6.485 13.511 1.00 98.19 102 THR A O 1
ATOM 808 N N . VAL A 1 103 ? -6.260 -6.861 11.664 1.00 98.19 103 VAL A N 1
ATOM 809 C CA . VAL A 1 103 ? -6.224 -5.479 11.173 1.00 98.19 103 VAL A CA 1
ATOM 810 C C . VAL A 1 103 ? -7.058 -5.359 9.902 1.00 98.19 103 VAL A C 1
ATOM 812 O O . VAL A 1 103 ? -6.726 -5.952 8.870 1.00 98.19 103 VAL A O 1
ATOM 815 N N . LEU A 1 104 ? -8.110 -4.543 9.956 1.00 97.81 104 LEU A N 1
ATOM 816 C CA . LEU A 1 104 ? -8.810 -4.058 8.774 1.00 97.81 104 LEU A CA 1
ATOM 817 C C . LEU A 1 104 ? -7.978 -2.974 8.104 1.00 97.81 104 LEU A C 1
ATOM 819 O O . LEU A 1 104 ? -7.720 -1.920 8.681 1.00 97.81 104 LEU A O 1
ATOM 823 N N . THR A 1 105 ? -7.536 -3.225 6.877 1.00 96.19 105 THR A N 1
ATOM 824 C CA . THR A 1 105 ? -6.710 -2.270 6.149 1.00 96.19 105 THR A CA 1
ATOM 825 C C . THR A 1 105 ? -6.774 -2.464 4.641 1.00 96.19 105 THR A C 1
ATOM 827 O O . THR A 1 105 ? -6.988 -3.551 4.112 1.00 96.19 105 THR A O 1
ATOM 830 N N . ARG A 1 106 ? -6.527 -1.370 3.926 1.00 94.44 106 ARG A N 1
ATOM 831 C CA . ARG A 1 106 ? -6.209 -1.351 2.493 1.00 94.44 106 ARG A CA 1
ATOM 832 C C . ARG A 1 106 ? -4.743 -1.678 2.201 1.00 94.44 106 ARG A C 1
ATOM 834 O O . ARG A 1 106 ? -4.389 -1.941 1.052 1.00 94.44 106 ARG A O 1
ATOM 841 N N . LYS A 1 107 ? -3.885 -1.584 3.216 1.00 93.00 107 LYS A N 1
ATOM 842 C CA . LYS A 1 107 ? -2.429 -1.678 3.126 1.00 93.00 107 LYS A CA 1
ATOM 843 C C . LYS A 1 107 ? -1.978 -2.871 3.971 1.00 93.00 107 LYS A C 1
ATOM 845 O O . LYS A 1 107 ? -1.664 -2.697 5.147 1.00 93.00 107 LYS A O 1
ATOM 850 N N . PRO A 1 108 ? -1.911 -4.086 3.395 1.00 95.19 108 PRO A N 1
ATOM 851 C CA . PRO A 1 108 ? -1.645 -5.308 4.161 1.00 95.19 108 PRO A CA 1
ATOM 852 C C . PRO A 1 108 ? -0.293 -5.295 4.893 1.00 95.19 108 PRO A C 1
ATOM 854 O O . PRO A 1 108 ? -0.095 -6.083 5.812 1.00 95.19 108 PRO A O 1
ATOM 857 N N . MET A 1 109 ? 0.614 -4.373 4.541 1.00 95.69 109 MET A N 1
ATOM 858 C CA . MET A 1 109 ? 1.886 -4.165 5.236 1.00 95.69 109 MET A CA 1
ATOM 859 C C . MET A 1 109 ? 1.721 -3.911 6.741 1.00 95.69 109 MET A C 1
ATOM 861 O O . MET A 1 109 ? 2.525 -4.418 7.512 1.00 95.69 109 MET A O 1
ATOM 865 N N . VAL A 1 110 ? 0.670 -3.209 7.182 1.00 97.00 110 VAL A N 1
ATOM 866 C CA . VAL A 1 110 ? 0.429 -2.973 8.621 1.00 97.00 110 VAL A CA 1
ATOM 867 C C . VAL A 1 110 ? 0.216 -4.298 9.358 1.00 97.00 110 VAL A C 1
ATOM 869 O O . VAL A 1 110 ? 0.874 -4.573 10.357 1.00 97.00 110 VAL A O 1
ATOM 872 N N . ALA A 1 111 ? -0.660 -5.155 8.825 1.00 97.56 111 ALA A N 1
ATOM 873 C CA . ALA A 1 111 ? -0.934 -6.477 9.387 1.00 97.56 111 ALA A CA 1
ATOM 874 C C . ALA A 1 111 ? 0.297 -7.396 9.333 1.00 97.56 111 ALA A C 1
ATOM 876 O O . ALA A 1 111 ? 0.540 -8.159 10.265 1.00 97.56 111 ALA A O 1
ATOM 877 N N . TYR A 1 112 ? 1.087 -7.301 8.259 1.00 97.50 112 TYR A N 1
ATOM 878 C CA . TYR A 1 112 ? 2.343 -8.035 8.122 1.00 97.50 112 TYR A CA 1
ATOM 879 C C . TYR A 1 112 ? 3.331 -7.673 9.240 1.00 97.50 112 TYR A C 1
ATOM 881 O O . TYR A 1 112 ? 3.820 -8.564 9.932 1.00 97.50 112 TYR A O 1
ATOM 889 N N . TYR A 1 113 ? 3.580 -6.379 9.470 1.00 98.06 113 TYR A N 1
ATOM 890 C CA . TYR A 1 113 ? 4.479 -5.931 10.540 1.00 98.06 113 TYR A CA 1
ATOM 891 C C . TYR A 1 113 ? 3.921 -6.211 11.942 1.00 98.06 113 TYR A C 1
ATOM 893 O O . TYR A 1 113 ? 4.698 -6.461 12.863 1.00 98.06 113 TYR A O 1
ATOM 901 N N . ALA A 1 114 ? 2.595 -6.280 12.084 1.00 98.12 114 ALA A N 1
ATOM 902 C CA . ALA A 1 114 ? 1.940 -6.724 13.310 1.00 98.12 114 ALA A CA 1
ATOM 903 C C . ALA A 1 114 ? 2.115 -8.228 13.607 1.00 98.12 114 ALA A C 1
ATOM 905 O O . ALA A 1 114 ? 1.814 -8.663 14.716 1.00 98.12 114 ALA A O 1
ATOM 906 N N . ASP A 1 115 ? 2.594 -9.046 12.657 1.00 98.06 115 ASP A N 1
ATOM 907 C CA . ASP A 1 115 ? 2.480 -10.517 12.722 1.00 98.06 115 ASP A CA 1
ATOM 908 C C . ASP A 1 115 ? 1.020 -10.945 12.987 1.00 98.06 115 ASP A C 1
ATOM 910 O O . ASP A 1 115 ? 0.715 -11.751 13.870 1.00 98.06 115 ASP A O 1
ATOM 914 N N . GLY A 1 116 ? 0.108 -10.308 12.247 1.00 97.25 116 GLY A N 1
ATOM 915 C CA . GLY A 1 116 ? -1.336 -10.391 12.415 1.00 97.25 116 GLY A CA 1
ATOM 916 C C . GLY A 1 116 ? -2.087 -10.835 11.158 1.00 97.25 116 GLY A C 1
ATOM 917 O O . GLY A 1 116 ? -1.504 -11.115 10.109 1.00 97.25 116 GLY A O 1
ATOM 918 N N . LYS A 1 117 ? -3.419 -10.893 11.253 1.00 98.06 117 LYS A N 1
ATOM 919 C CA . LYS A 1 117 ? -4.304 -11.215 10.122 1.00 98.06 117 LYS A CA 1
ATOM 920 C C . LYS A 1 117 ? -4.721 -9.931 9.413 1.00 98.06 117 LYS A C 1
ATOM 922 O O . LYS A 1 117 ? -5.224 -9.005 10.044 1.00 98.06 117 LYS A O 1
ATOM 927 N N . SER A 1 118 ? -4.556 -9.887 8.093 1.00 98.00 118 SER A N 1
ATOM 928 C CA . SER A 1 118 ? -5.044 -8.775 7.272 1.00 98.00 118 SER A CA 1
ATOM 929 C C . SER A 1 118 ? -6.464 -9.049 6.789 1.00 98.00 118 SER A C 1
ATOM 931 O O . SER A 1 118 ? -6.731 -10.110 6.227 1.00 98.00 118 SER A O 1
ATOM 933 N N . GLN A 1 119 ? -7.356 -8.082 6.980 1.00 98.12 119 GLN A N 1
ATOM 934 C CA . GLN A 1 119 ? -8.708 -8.088 6.431 1.00 98.12 119 GLN A CA 1
ATOM 935 C C . GLN A 1 119 ? -8.922 -6.829 5.592 1.00 98.12 119 GLN A C 1
ATOM 937 O O . GLN A 1 119 ? -8.397 -5.762 5.908 1.00 98.12 119 GLN A O 1
ATOM 942 N N . SER A 1 120 ? -9.663 -6.954 4.494 1.00 96.44 120 SER A N 1
ATOM 943 C CA . SER A 1 120 ? -9.906 -5.825 3.591 1.00 96.44 120 SER A CA 1
ATOM 944 C C . SER A 1 120 ? -11.009 -4.921 4.127 1.00 96.44 120 SER A C 1
ATOM 946 O O . SER A 1 120 ? -12.016 -5.394 4.635 1.00 96.44 120 SER A O 1
ATOM 948 N N . ILE A 1 121 ? -10.851 -3.612 3.957 1.00 95.81 121 ILE A 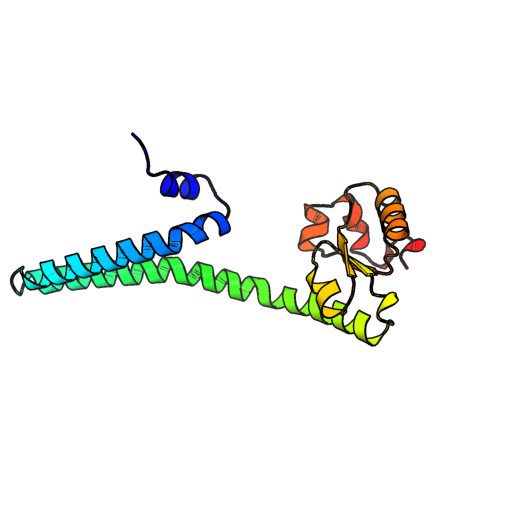N 1
ATOM 949 C CA . ILE A 1 121 ? -11.917 -2.646 4.243 1.00 95.81 121 ILE A CA 1
ATOM 950 C C . ILE A 1 121 ? -13.035 -2.808 3.199 1.00 95.81 121 ILE A C 1
ATOM 952 O O . ILE A 1 121 ? -12.768 -2.817 1.992 1.00 95.81 121 ILE A O 1
ATOM 956 N N . VAL A 1 122 ? -14.285 -2.909 3.656 1.00 96.00 122 VAL A N 1
ATOM 957 C CA . VAL A 1 122 ? -15.471 -2.943 2.787 1.00 96.00 122 VAL A CA 1
ATOM 958 C C . VAL A 1 122 ? -15.825 -1.548 2.278 1.00 96.00 122 VAL A C 1
ATOM 960 O O . VAL A 1 122 ? -15.556 -0.551 2.936 1.00 96.00 122 VAL A O 1
ATOM 963 N N . MET A 1 123 ? -16.427 -1.463 1.091 1.00 94.88 123 MET A N 1
ATOM 964 C CA . MET A 1 123 ? -17.110 -0.239 0.672 1.00 94.88 123 MET A CA 1
ATOM 965 C C . MET A 1 123 ? -18.526 -0.249 1.233 1.00 94.88 123 MET A C 1
ATOM 967 O O . MET A 1 123 ? -19.268 -1.201 1.013 1.00 94.88 123 MET A O 1
ATOM 971 N N . GLY A 1 124 ? -18.896 0.818 1.926 1.00 95.12 124 GLY A N 1
ATOM 972 C CA . GLY A 1 124 ? -20.233 0.999 2.478 1.00 95.12 124 GLY A CA 1
ATOM 973 C C . GLY A 1 124 ? -20.257 2.163 3.453 1.00 95.12 124 GLY A C 1
ATOM 974 O O . GLY A 1 124 ? -19.318 2.959 3.491 1.00 95.12 124 GLY A O 1
ATOM 975 N N . SER A 1 125 ? -21.316 2.242 4.246 1.00 96.19 125 SER A N 1
ATOM 976 C CA . SER A 1 125 ? -21.432 3.149 5.385 1.00 96.19 125 SER A CA 1
ATOM 977 C C . SER A 1 125 ? -20.443 2.791 6.510 1.00 96.19 125 SER A C 1
ATOM 979 O O . SER A 1 125 ? -19.753 1.767 6.463 1.00 96.19 125 SER A O 1
ATOM 981 N N . LEU A 1 126 ? -20.358 3.638 7.544 1.00 95.44 126 LEU A N 1
ATOM 982 C CA . LEU A 1 126 ? -19.620 3.302 8.771 1.00 95.44 126 LEU A CA 1
ATOM 983 C C . LEU A 1 126 ? -20.248 2.118 9.517 1.00 95.44 126 LEU A C 1
ATOM 985 O O . LEU A 1 126 ? -19.526 1.366 10.168 1.00 95.44 126 LEU A O 1
ATOM 989 N N . ASP A 1 127 ? -21.565 1.925 9.402 1.00 96.38 127 ASP A N 1
ATOM 990 C CA . ASP A 1 127 ? -22.238 0.781 10.018 1.00 96.38 127 ASP A CA 1
ATOM 991 C C . ASP A 1 127 ? -21.870 -0.525 9.303 1.00 96.38 127 ASP A C 1
ATOM 993 O O . ASP A 1 127 ? -21.516 -1.501 9.959 1.00 96.38 127 ASP A O 1
ATOM 997 N N . ASP A 1 128 ? -21.802 -0.516 7.967 1.00 97.31 128 ASP A N 1
ATOM 998 C CA . ASP A 1 128 ? -21.319 -1.668 7.190 1.00 97.31 128 ASP A CA 1
ATOM 999 C C . ASP A 1 128 ? -19.876 -2.031 7.568 1.00 97.31 128 ASP A C 1
ATOM 1001 O O . ASP A 1 128 ? -19.536 -3.206 7.731 1.00 97.31 128 ASP A O 1
ATOM 1005 N N . LEU A 1 129 ? -19.022 -1.016 7.757 1.00 97.12 129 LEU A N 1
ATOM 1006 C CA . LEU A 1 129 ? -17.646 -1.204 8.212 1.00 97.12 129 LEU A CA 1
ATOM 1007 C C . LEU A 1 129 ? -17.596 -1.823 9.612 1.00 97.12 129 LEU A C 1
ATOM 1009 O O . LEU A 1 129 ? -16.823 -2.754 9.836 1.00 97.12 129 LEU A O 1
ATOM 1013 N N . ARG A 1 130 ? -18.432 -1.342 10.538 1.00 97.19 130 ARG A N 1
ATOM 1014 C CA . ARG A 1 130 ? -18.542 -1.879 11.899 1.00 97.19 130 ARG A CA 1
ATOM 1015 C C . ARG A 1 130 ? -19.002 -3.333 11.888 1.00 97.19 130 ARG A C 1
ATOM 1017 O O . ARG A 1 130 ? -18.371 -4.178 12.521 1.00 97.19 130 ARG A O 1
ATOM 1024 N N . GLN A 1 131 ? -20.069 -3.644 11.156 1.00 98.00 131 GLN A N 1
ATOM 1025 C CA . GLN A 1 131 ? -20.577 -5.010 11.026 1.00 98.00 131 GLN A CA 1
ATOM 1026 C C . GLN A 1 131 ? -19.513 -5.938 10.432 1.00 98.00 131 GLN A C 1
ATOM 1028 O O . GLN A 1 131 ? -19.326 -7.065 10.898 1.00 98.00 131 GLN A O 1
ATOM 1033 N N . HIS A 1 132 ? -18.766 -5.453 9.438 1.00 97.69 132 HIS A N 1
ATOM 1034 C CA . HIS A 1 132 ? -17.658 -6.195 8.856 1.00 97.69 132 HIS A CA 1
ATOM 1035 C C . HIS A 1 132 ? -16.515 -6.421 9.856 1.00 97.69 132 HIS A C 1
ATOM 1037 O O . HIS A 1 132 ? -16.029 -7.545 9.974 1.00 97.69 132 HIS A O 1
ATOM 1043 N N . ALA A 1 133 ? -16.135 -5.396 10.624 1.00 97.31 133 ALA A N 1
ATOM 1044 C CA . ALA A 1 133 ? -15.131 -5.504 11.680 1.00 97.31 133 ALA A CA 1
ATOM 1045 C C . ALA A 1 133 ? -15.513 -6.555 12.723 1.00 97.31 133 ALA A C 1
ATOM 1047 O O . ALA A 1 133 ? -14.696 -7.412 13.054 1.00 97.31 133 ALA A O 1
ATOM 1048 N N . MET A 1 134 ? -16.773 -6.553 13.166 1.00 97.56 134 MET A N 1
ATOM 1049 C CA . MET A 1 134 ? -17.297 -7.550 14.099 1.00 97.56 134 MET A CA 1
ATOM 1050 C C . MET A 1 134 ? -17.257 -8.962 13.506 1.00 97.56 134 MET A C 1
ATOM 1052 O O . MET A 1 134 ? -16.783 -9.885 14.161 1.00 97.56 134 MET A O 1
ATOM 1056 N N . LYS A 1 135 ? -17.700 -9.133 12.254 1.00 98.06 135 LYS A N 1
ATOM 1057 C CA . LYS A 1 135 ? -17.695 -10.431 11.558 1.00 98.06 135 LYS A CA 1
ATOM 1058 C C . LYS A 1 135 ? -16.288 -11.011 11.398 1.00 98.06 135 LYS A C 1
ATOM 1060 O O . LYS A 1 135 ? -16.117 -12.225 11.429 1.00 98.06 135 LYS A O 1
ATOM 1065 N N . CYS A 1 136 ? -15.303 -10.151 11.175 1.00 97.25 136 CYS A N 1
ATOM 1066 C CA . CYS A 1 136 ? -13.909 -10.537 10.998 1.00 97.25 136 CYS A CA 1
ATOM 1067 C C . CYS A 1 136 ? -13.119 -10.596 12.309 1.00 97.25 136 CYS A C 1
ATOM 1069 O O . CYS A 1 136 ? -11.925 -10.883 12.253 1.00 97.25 136 CYS A O 1
ATOM 1071 N N . GLU A 1 137 ? -13.748 -10.299 13.450 1.00 97.12 137 GLU A N 1
ATOM 1072 C CA . GLU A 1 137 ? -13.079 -10.167 14.750 1.00 97.12 137 GLU A CA 1
ATOM 1073 C C . GLU A 1 137 ? -11.887 -9.189 14.692 1.00 97.12 137 GLU A C 1
ATOM 1075 O O . GLU A 1 137 ? -10.850 -9.381 15.329 1.00 97.12 137 GLU A O 1
ATOM 1080 N N . ALA A 1 138 ? -12.017 -8.131 13.886 1.00 97.31 138 ALA A N 1
ATOM 1081 C CA . ALA A 1 138 ? -10.985 -7.121 13.727 1.00 97.31 138 ALA A CA 1
ATOM 1082 C C . ALA A 1 138 ? -10.910 -6.226 14.966 1.00 97.31 138 ALA A C 1
ATOM 1084 O O . ALA A 1 138 ? -11.921 -5.689 15.418 1.00 97.31 138 ALA A O 1
ATOM 1085 N N . LYS A 1 139 ? -9.696 -6.053 15.491 1.00 96.56 139 LYS A N 1
ATOM 1086 C CA . LYS A 1 139 ? -9.412 -5.175 16.636 1.00 96.56 139 LYS A CA 1
ATOM 1087 C C . LYS A 1 139 ? -8.864 -3.822 16.211 1.00 96.56 139 LYS A C 1
ATOM 1089 O O . LYS A 1 139 ? -8.982 -2.858 16.954 1.00 96.56 139 LYS A O 1
ATOM 1094 N N . PHE A 1 140 ? -8.300 -3.749 15.007 1.00 97.31 140 PHE A N 1
ATOM 1095 C CA . PHE A 1 140 ? -7.681 -2.538 14.485 1.00 97.31 140 PHE A CA 1
ATOM 1096 C C . PHE A 1 140 ? -8.269 -2.171 13.133 1.00 97.31 140 PHE A C 1
ATOM 1098 O O . PHE A 1 140 ? -8.509 -3.039 12.291 1.00 97.31 140 PHE A O 1
ATOM 1105 N N . LEU A 1 141 ? -8.418 -0.872 12.902 1.00 96.69 141 LEU A N 1
ATOM 1106 C CA . LEU A 1 141 ? -8.681 -0.289 11.595 1.00 96.69 141 LEU A CA 1
ATOM 1107 C C . LEU A 1 141 ? -7.519 0.643 11.251 1.00 96.69 141 LEU A C 1
ATOM 1109 O O . LEU A 1 141 ? -7.282 1.623 11.947 1.00 96.69 141 LEU A O 1
ATOM 1113 N N . ALA A 1 142 ? -6.807 0.346 10.168 1.00 95.56 142 ALA A N 1
ATOM 1114 C CA . ALA A 1 142 ? -5.718 1.178 9.674 1.00 95.56 142 ALA A CA 1
ATOM 1115 C C . ALA A 1 142 ? -6.136 1.882 8.377 1.00 95.56 142 ALA A C 1
ATOM 1117 O O . ALA A 1 142 ? -6.279 1.240 7.327 1.00 95.56 142 ALA A O 1
ATOM 1118 N N . VAL A 1 143 ? -6.297 3.204 8.462 1.00 94.50 143 VAL A N 1
ATOM 1119 C CA . VAL A 1 143 ? -6.640 4.108 7.353 1.00 94.50 143 VAL A CA 1
ATOM 1120 C C . VAL A 1 143 ? -5.462 5.020 7.011 1.00 94.50 143 VAL A C 1
ATOM 1122 O O . VAL A 1 143 ? -4.713 5.431 7.890 1.00 94.50 143 VAL A O 1
ATOM 1125 N N . ASP A 1 144 ? -5.293 5.345 5.726 1.00 92.50 144 ASP A N 1
ATOM 1126 C CA . ASP A 1 144 ? -4.256 6.275 5.257 1.00 92.50 144 ASP A CA 1
ATOM 1127 C C . ASP A 1 144 ? -4.867 7.492 4.555 1.00 92.50 144 ASP A C 1
ATOM 1129 O O . ASP A 1 144 ? -5.824 7.361 3.787 1.00 92.50 144 ASP A O 1
ATOM 1133 N N . SER A 1 145 ? -4.311 8.682 4.785 1.00 91.06 145 SER A N 1
ATOM 1134 C CA . SER A 1 145 ? -4.860 9.945 4.267 1.00 91.06 145 SER A CA 1
ATOM 1135 C C . SER A 1 145 ? -4.881 10.007 2.737 1.00 91.06 145 SER A C 1
ATOM 1137 O O . SER A 1 145 ? -5.832 10.508 2.136 1.00 91.06 145 SER A O 1
ATOM 1139 N N . ARG A 1 146 ? -3.863 9.437 2.086 1.00 86.25 146 ARG A N 1
ATOM 1140 C CA . ARG A 1 146 ? -3.683 9.482 0.629 1.00 86.25 146 ARG A CA 1
ATOM 1141 C C . ARG A 1 146 ? -4.746 8.686 -0.119 1.00 86.25 146 ARG A C 1
ATOM 1143 O O . ARG A 1 146 ? -5.187 9.082 -1.199 1.00 86.25 146 ARG A O 1
ATOM 1150 N N . THR A 1 147 ? -5.109 7.532 0.419 1.00 88.44 147 THR A N 1
ATOM 1151 C CA . THR A 1 147 ? -5.979 6.573 -0.252 1.00 88.44 147 THR A CA 1
ATOM 1152 C C . THR A 1 147 ? -7.408 6.676 0.242 1.00 88.44 147 THR A C 1
ATOM 1154 O O . THR A 1 147 ? -8.321 6.607 -0.578 1.00 88.44 147 THR A O 1
ATOM 1157 N N . THR A 1 148 ? -7.609 6.851 1.549 1.00 92.19 148 THR A N 1
ATOM 1158 C CA . THR A 1 148 ? -8.945 6.882 2.156 1.00 92.19 148 THR A CA 1
ATOM 1159 C C . THR A 1 148 ? -9.747 8.035 1.574 1.00 92.19 148 THR A C 1
ATOM 1161 O O . THR A 1 148 ? -10.794 7.791 0.992 1.00 92.19 148 THR A O 1
ATOM 1164 N N . ALA A 1 149 ? -9.194 9.251 1.547 1.00 90.06 149 ALA A N 1
ATOM 1165 C CA . ALA A 1 149 ? -9.887 10.411 0.982 1.00 90.06 149 ALA A CA 1
ATOM 1166 C C . ALA A 1 149 ? -10.260 10.245 -0.506 1.00 90.06 149 ALA A C 1
ATOM 1168 O O . ALA A 1 149 ? -11.274 10.772 -0.955 1.00 90.06 149 ALA A O 1
ATOM 1169 N N . LYS A 1 150 ? -9.456 9.503 -1.284 1.00 91.19 150 LYS A N 1
ATOM 1170 C CA . LYS A 1 150 ? -9.671 9.325 -2.729 1.00 91.19 150 LYS A CA 1
ATOM 1171 C C . LYS A 1 150 ? -10.596 8.155 -3.072 1.00 91.19 150 LYS A C 1
ATOM 1173 O O . LYS A 1 150 ? -11.332 8.233 -4.049 1.00 91.19 150 LYS A O 1
ATOM 1178 N N . VAL A 1 151 ? -10.490 7.046 -2.342 1.00 91.94 151 VAL A N 1
ATOM 1179 C CA . VAL A 1 151 ? -11.137 5.766 -2.690 1.00 91.94 151 VAL A CA 1
ATOM 1180 C C . VAL A 1 151 ? -12.305 5.440 -1.760 1.00 91.94 151 VA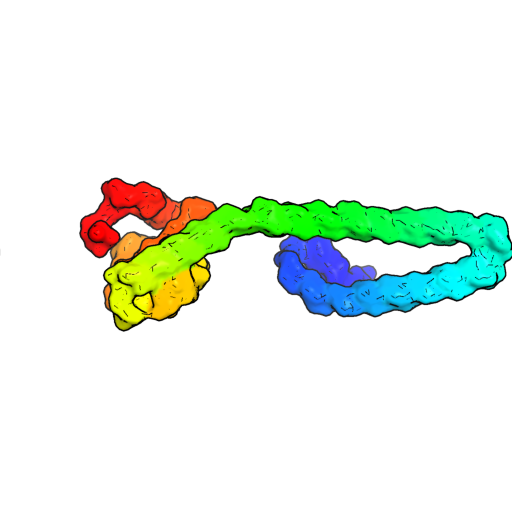L A C 1
ATOM 1182 O O . VAL A 1 151 ? -13.257 4.803 -2.197 1.00 91.94 151 VAL A O 1
ATOM 1185 N N . TYR A 1 152 ? -12.252 5.895 -0.508 1.00 93.50 152 TYR A N 1
ATOM 1186 C CA . TYR A 1 152 ? -13.288 5.701 0.509 1.00 93.50 152 TYR A CA 1
ATOM 1187 C C . TYR A 1 152 ? -13.624 7.046 1.167 1.00 93.50 152 TYR A C 1
ATOM 1189 O O . TYR A 1 152 ? -13.386 7.222 2.365 1.00 93.50 152 TYR A O 1
ATOM 1197 N N . PRO A 1 153 ? -14.124 8.030 0.397 1.00 94.19 153 PRO A N 1
ATOM 1198 C CA . PRO A 1 153 ? -14.369 9.375 0.913 1.00 94.19 153 PRO A CA 1
ATOM 1199 C C . PRO A 1 153 ? -15.314 9.384 2.122 1.00 94.19 153 PRO A C 1
ATOM 1201 O O . PRO A 1 153 ? -15.187 10.242 2.987 1.00 94.19 153 PRO A O 1
ATOM 1204 N N . GLN A 1 154 ? -16.202 8.395 2.245 1.00 94.75 154 GLN A N 1
ATOM 1205 C CA . GLN A 1 154 ? -17.084 8.241 3.401 1.00 94.75 154 GLN A CA 1
ATOM 1206 C C . GLN A 1 154 ? -16.361 7.888 4.714 1.00 94.75 154 GLN A C 1
ATOM 1208 O O . GLN A 1 154 ? -16.944 8.003 5.784 1.00 94.75 154 GLN A O 1
ATOM 1213 N N . TYR A 1 155 ? -15.104 7.443 4.643 1.00 95.19 155 TYR A N 1
ATOM 1214 C CA . TYR A 1 155 ? -14.245 7.182 5.802 1.00 95.19 155 TYR A CA 1
ATOM 1215 C C . TYR A 1 155 ? -13.230 8.308 6.025 1.00 95.19 155 TYR A C 1
ATOM 1217 O O . TYR A 1 155 ? -12.358 8.176 6.879 1.00 95.19 155 TYR A O 1
ATOM 1225 N N . ALA A 1 156 ? -13.313 9.415 5.275 1.00 94.19 156 ALA A N 1
ATOM 1226 C CA . ALA A 1 156 ? -12.378 10.529 5.411 1.00 94.19 156 ALA A CA 1
ATOM 1227 C C . ALA A 1 156 ? -12.404 11.150 6.817 1.00 94.19 156 ALA A C 1
ATOM 1229 O O . ALA A 1 156 ? -11.362 11.578 7.302 1.00 94.19 156 ALA A O 1
ATOM 1230 N N . GLU A 1 157 ? -13.555 11.140 7.496 1.00 93.88 157 GLU A N 1
ATOM 1231 C CA . GLU A 1 157 ? -13.682 11.622 8.880 1.00 93.88 157 GLU A CA 1
ATOM 1232 C C . GLU A 1 157 ? -12.851 10.794 9.871 1.00 93.88 157 GLU A C 1
ATOM 1234 O O . GLU A 1 157 ? -12.351 11.340 10.849 1.00 93.88 157 GLU A O 1
ATOM 1239 N N . LEU A 1 158 ? -12.601 9.510 9.578 1.00 94.06 158 LEU A N 1
ATOM 1240 C CA . LEU A 1 158 ? -11.757 8.640 10.408 1.00 94.06 158 LEU A CA 1
ATOM 1241 C C . LEU A 1 158 ? -10.269 9.013 10.354 1.00 94.06 158 LEU A C 1
ATOM 1243 O O . LEU A 1 158 ? -9.481 8.486 11.133 1.00 94.06 158 LEU A O 1
ATOM 1247 N N . LEU A 1 159 ? -9.864 9.904 9.440 1.00 93.19 159 LEU A N 1
ATOM 1248 C CA . LEU A 1 159 ? -8.503 10.448 9.421 1.00 93.19 159 LEU A CA 1
ATOM 1249 C C . LEU A 1 159 ? -8.247 11.403 10.593 1.00 93.19 159 LEU A C 1
ATOM 1251 O O . LEU A 1 159 ? -7.090 11.683 10.899 1.00 93.19 159 LEU A O 1
ATOM 1255 N N . ASN A 1 160 ? -9.306 11.899 11.237 1.00 92.75 160 ASN A N 1
ATOM 1256 C CA . ASN A 1 160 ? -9.224 12.648 12.478 1.00 92.75 160 ASN A CA 1
ATOM 1257 C C . ASN A 1 160 ? -9.652 11.744 13.643 1.00 92.75 160 ASN A C 1
ATOM 1259 O O . ASN A 1 160 ? -10.825 11.385 13.752 1.00 92.75 160 ASN A O 1
ATOM 1263 N N . SER A 1 161 ? -8.716 11.412 14.536 1.00 84.88 161 SER A N 1
ATOM 1264 C CA . SER A 1 161 ? -8.977 10.569 15.713 1.00 84.88 161 SER A CA 1
ATOM 1265 C C . SER A 1 161 ? -10.107 11.105 16.590 1.00 84.88 161 SER A C 1
ATOM 1267 O O . SER A 1 161 ? -10.875 10.333 17.160 1.00 84.88 161 SER A O 1
ATOM 1269 N N . ASP A 1 162 ? -10.257 12.427 16.658 1.00 92.38 162 ASP A N 1
ATOM 1270 C CA . ASP A 1 162 ? -11.258 13.064 17.514 1.00 92.38 162 ASP A CA 1
ATOM 1271 C C . ASP A 1 162 ? -12.676 12.878 16.960 1.00 92.38 162 ASP A C 1
ATOM 1273 O O . ASP A 1 162 ? -13.649 12.826 17.716 1.00 92.38 162 ASP A O 1
ATOM 1277 N N . SER A 1 163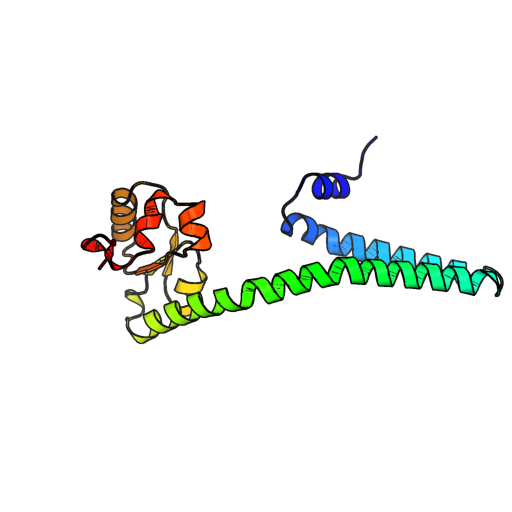 ? -12.782 12.721 15.636 1.00 91.50 163 SER A N 1
ATOM 1278 C CA . SER A 1 163 ? -14.037 12.495 14.908 1.00 91.50 163 SER A CA 1
ATOM 1279 C C . SER A 1 163 ? -14.394 11.011 14.777 1.00 91.50 163 SER A C 1
ATOM 1281 O O . SER A 1 163 ? -15.452 10.684 14.242 1.00 91.50 163 SER A O 1
ATOM 1283 N N . ALA A 1 164 ? -13.541 10.101 15.261 1.00 92.25 164 ALA A N 1
ATOM 1284 C CA . ALA A 1 164 ? -13.834 8.676 15.242 1.00 92.25 164 ALA A CA 1
ATOM 1285 C C . ALA A 1 164 ? -15.075 8.359 16.104 1.00 92.25 164 ALA A C 1
ATOM 1287 O O . ALA A 1 164 ? -15.231 8.920 17.196 1.00 92.25 164 ALA A O 1
ATOM 1288 N N . PRO A 1 165 ? -15.959 7.455 15.648 1.00 93.19 165 PRO A N 1
ATOM 1289 C CA . PRO A 1 165 ? -17.110 7.038 16.437 1.00 93.19 165 PRO A CA 1
ATOM 1290 C C . PRO A 1 165 ? -16.661 6.254 17.678 1.00 93.19 165 PRO A C 1
ATOM 1292 O O . PRO A 1 165 ? -15.653 5.554 17.639 1.00 93.19 165 PRO A O 1
ATOM 1295 N N . ASP A 1 166 ? -17.436 6.315 18.762 1.00 93.06 166 ASP A N 1
ATOM 1296 C CA . ASP A 1 166 ? -17.035 5.761 20.069 1.00 93.06 166 ASP A CA 1
ATOM 1297 C C . ASP A 1 166 ? -16.750 4.255 20.063 1.00 93.06 166 ASP A C 1
ATOM 1299 O O . ASP A 1 166 ? -15.985 3.773 20.884 1.00 93.06 166 ASP A O 1
ATOM 1303 N N . TRP A 1 167 ? -17.328 3.496 19.129 1.00 91.12 167 TRP A N 1
ATOM 1304 C CA . TRP A 1 167 ? -17.050 2.061 19.000 1.00 91.12 167 TRP A CA 1
ATOM 1305 C C . TRP A 1 167 ? -15.659 1.751 18.422 1.00 91.12 167 TRP A C 1
ATOM 1307 O O . TRP A 1 167 ? -15.258 0.589 18.428 1.00 91.12 167 TRP A O 1
ATOM 1317 N N . LEU A 1 168 ? -14.974 2.758 17.871 1.00 90.56 168 LEU A N 1
ATOM 1318 C CA . LEU A 1 168 ? -13.649 2.653 17.261 1.00 90.56 168 LEU A CA 1
ATOM 1319 C C . LEU A 1 168 ? -12.531 3.206 18.167 1.00 90.56 168 LEU A C 1
ATOM 1321 O O . LEU A 1 168 ? -11.360 2.964 17.880 1.00 90.56 168 LEU A O 1
ATOM 1325 N N . LYS A 1 169 ? -12.891 3.961 19.211 1.00 86.44 169 LYS A N 1
ATOM 1326 C CA . LYS A 1 169 ? -11.968 4.509 20.216 1.00 86.44 169 LYS A CA 1
ATOM 1327 C C . LYS A 1 169 ? -11.639 3.458 21.273 1.00 86.44 169 LYS A C 1
ATOM 1329 O O . LYS A 1 169 ? -10.474 3.459 21.723 1.00 86.44 169 LYS A O 1
#

Sequence (169 aa):
FFLPLPLWMVMRGGEPRDVIPLVPAFLILAGAGGARLWDWGAEVDRSASVFGRVVAAGLILLTLLFCIPGSLRFQLGNQGQEVEHRLMGEWIKEHYPRDERTVLTRKPMVAYYADGKSQSIVMGSLDDLRQHAMKCEAKFLAVDSRTTAKVYPQYAELLNSDSAPDWLK

Radius of gyration: 25.67 Å; chains: 1; bounding box: 60×27×66 Å

Secondary structure (DSSP, 8-state):
----HHHHHHHTT--HHHHGGGHHHHHHHHHHHHHHHHHHHHHS-TTHHHHHHHHHHHHHHHHHHHHHHHHHHHHHHHHHHHHHHHHHHHHHHHHS-GGG-EEEES-THHHHHTTSEEEPPPSS-HHHHHHHHHHTT--EEE--HHHHHHH-GGGGGGGSGGGS-TTT-